Protein AF-A0A6L3ELK2-F1 (afdb_monomer_lite)

Structure (mmCIF, N/CA/C/O backbone):
data_AF-A0A6L3ELK2-F1
#
_entry.id   AF-A0A6L3ELK2-F1
#
loop_
_atom_site.group_PDB
_atom_site.id
_atom_site.type_symbol
_atom_site.label_atom_id
_atom_site.label_alt_id
_atom_site.label_comp_id
_atom_site.label_asym_id
_atom_site.label_entity_id
_atom_site.label_seq_id
_atom_site.pdbx_PDB_ins_code
_atom_site.Cartn_x
_atom_site.Cartn_y
_atom_site.Cartn_z
_atom_site.occupancy
_atom_site.B_iso_or_equiv
_atom_site.auth_seq_id
_atom_site.auth_comp_id
_atom_site.auth_asym_id
_atom_site.auth_atom_id
_atom_site.pdbx_PDB_model_num
ATOM 1 N N . MET A 1 1 ? -8.962 -11.484 -2.255 1.00 78.44 1 MET A N 1
ATOM 2 C CA . MET A 1 1 ? -8.020 -12.518 -1.766 1.00 78.44 1 MET A CA 1
ATOM 3 C C . MET A 1 1 ? -7.570 -12.169 -0.348 1.00 78.44 1 MET A C 1
ATOM 5 O O . MET A 1 1 ? -7.523 -10.986 -0.025 1.00 78.44 1 MET A O 1
ATOM 9 N N . SER A 1 2 ? -7.254 -13.150 0.508 1.00 81.38 2 SER A N 1
ATOM 10 C CA . SER A 1 2 ? -6.711 -12.890 1.852 1.00 81.38 2 SER A CA 1
ATOM 11 C C . SER A 1 2 ? -5.488 -13.758 2.143 1.00 81.38 2 SER A C 1
ATOM 13 O O . SER A 1 2 ? -5.511 -14.962 1.907 1.00 81.38 2 SER A O 1
ATOM 15 N N . TRP A 1 3 ? -4.439 -13.130 2.669 1.00 80.56 3 TRP A N 1
ATOM 16 C CA . TRP A 1 3 ? -3.160 -13.739 3.021 1.00 80.56 3 TRP A CA 1
ATOM 17 C C . TRP A 1 3 ? -3.008 -13.707 4.535 1.00 80.56 3 TRP A C 1
ATOM 19 O O . TRP A 1 3 ? -3.120 -12.644 5.143 1.00 80.56 3 TRP A O 1
ATOM 29 N N . ARG A 1 4 ? -2.741 -14.847 5.171 1.00 83.19 4 ARG A N 1
ATOM 30 C CA . ARG A 1 4 ? -2.566 -14.909 6.628 1.00 83.19 4 ARG A CA 1
ATOM 31 C C . ARG A 1 4 ? -1.132 -14.552 7.020 1.00 83.19 4 ARG A C 1
ATOM 33 O O . ARG A 1 4 ? -0.190 -15.154 6.514 1.00 83.19 4 ARG A O 1
ATOM 40 N N . ILE A 1 5 ? -0.968 -13.646 7.982 1.00 80.12 5 ILE A N 1
ATOM 41 C CA . ILE A 1 5 ? 0.338 -13.300 8.550 1.00 80.12 5 ILE A CA 1
ATOM 42 C C . ILE A 1 5 ? 0.643 -14.266 9.699 1.00 80.12 5 ILE A C 1
ATOM 44 O O . ILE A 1 5 ? -0.101 -14.363 10.677 1.00 80.12 5 ILE A O 1
ATOM 48 N N . VAL A 1 6 ? 1.755 -14.997 9.587 1.00 75.75 6 VAL A N 1
ATOM 49 C CA . VAL A 1 6 ? 2.225 -15.939 10.613 1.00 75.75 6 VAL A CA 1
ATOM 50 C C . VAL A 1 6 ? 3.604 -15.504 11.100 1.00 75.75 6 VAL A C 1
ATOM 52 O O . VAL A 1 6 ? 4.570 -15.474 10.341 1.00 75.75 6 VAL A O 1
ATOM 55 N N . THR A 1 7 ? 3.718 -15.170 12.385 1.00 68.00 7 THR A N 1
ATOM 56 C CA . THR A 1 7 ? 4.993 -14.769 12.992 1.00 68.00 7 THR A CA 1
ATOM 57 C C . THR A 1 7 ? 5.862 -15.997 13.270 1.00 68.00 7 THR A C 1
ATOM 59 O O . THR A 1 7 ? 5.419 -16.912 13.965 1.00 68.00 7 THR A O 1
ATOM 62 N N . ARG A 1 8 ? 7.117 -16.008 12.800 1.00 66.38 8 ARG A N 1
ATOM 63 C CA . ARG A 1 8 ? 8.057 -17.126 13.038 1.00 66.38 8 ARG A CA 1
ATOM 64 C C . ARG A 1 8 ? 8.525 -17.259 14.495 1.00 66.38 8 ARG A C 1
ATOM 66 O O . ARG A 1 8 ? 8.984 -18.329 14.875 1.00 66.38 8 ARG A O 1
ATOM 73 N N . SER A 1 9 ? 8.399 -16.220 15.325 1.00 61.03 9 SER A N 1
ATOM 74 C CA . SER A 1 9 ? 8.768 -16.274 16.746 1.00 61.03 9 SER A CA 1
ATOM 75 C C . SER A 1 9 ? 7.622 -15.805 17.650 1.00 61.03 9 SER A C 1
ATOM 77 O O . SER A 1 9 ? 6.957 -14.806 17.377 1.00 61.03 9 SER A O 1
ATOM 79 N N . ARG A 1 10 ? 7.415 -16.505 18.779 1.00 52.94 10 ARG A N 1
ATOM 80 C CA . ARG A 1 10 ? 6.491 -16.089 19.860 1.00 52.94 10 ARG A CA 1
ATOM 81 C C . ARG A 1 10 ? 6.848 -14.714 20.455 1.00 52.94 10 ARG A C 1
ATOM 83 O O . ARG A 1 10 ? 5.988 -14.082 21.058 1.00 52.94 10 ARG A O 1
ATOM 90 N N . LEU A 1 11 ? 8.090 -14.258 20.269 1.00 49.41 11 LEU A N 1
ATOM 91 C CA . LEU A 1 11 ? 8.622 -12.986 20.771 1.00 49.41 11 LEU A CA 1
ATOM 92 C C . LEU A 1 11 ? 8.063 -11.748 20.041 1.00 49.41 11 LEU A C 1
ATOM 94 O O . LEU A 1 11 ? 8.062 -10.662 20.608 1.00 49.41 11 LEU A O 1
ATOM 98 N N . ALA A 1 12 ? 7.521 -11.892 18.827 1.00 51.19 12 ALA A N 1
ATOM 99 C CA . ALA A 1 12 ? 7.109 -10.752 17.997 1.00 51.19 12 ALA A CA 1
ATOM 100 C C . ALA A 1 12 ? 5.797 -10.059 18.427 1.00 51.19 12 ALA A C 1
ATOM 102 O O . ALA A 1 12 ? 5.446 -9.022 17.874 1.00 51.19 12 ALA A O 1
ATOM 103 N N . ARG A 1 13 ? 5.061 -10.593 19.415 1.00 51.12 13 ARG A N 1
ATOM 104 C CA . ARG A 1 13 ? 3.835 -9.953 19.938 1.00 51.12 13 ARG A CA 1
ATOM 105 C C . ARG A 1 13 ? 4.086 -8.898 21.019 1.00 51.12 13 ARG A C 1
ATOM 107 O O . ARG A 1 13 ? 3.133 -8.276 21.483 1.00 51.12 13 ARG A O 1
ATOM 114 N N . GLN A 1 14 ? 5.334 -8.684 21.433 1.00 47.84 14 GLN A N 1
ATOM 115 C CA . GLN A 1 14 ? 5.661 -7.688 22.452 1.00 47.84 14 GLN A CA 1
ATOM 116 C C . GLN A 1 14 ? 5.633 -6.269 21.855 1.00 47.84 14 GLN A C 1
ATOM 118 O O . GLN A 1 14 ? 6.641 -5.732 21.414 1.00 47.84 14 GLN A O 1
ATOM 123 N N . GLY A 1 15 ? 4.444 -5.660 21.836 1.00 54.28 15 GLY A N 1
ATOM 124 C CA . GLY A 1 15 ? 4.270 -4.201 21.812 1.00 54.28 15 GLY A CA 1
ATOM 125 C C . GLY A 1 15 ? 3.802 -3.560 20.501 1.00 54.28 15 GLY A C 1
ATOM 126 O O . GLY A 1 15 ? 3.213 -2.483 20.553 1.00 54.28 15 GLY A O 1
ATOM 127 N N . ARG A 1 16 ? 3.976 -4.197 19.334 1.00 58.28 16 ARG A N 1
ATOM 128 C CA . ARG A 1 16 ? 3.439 -3.689 18.054 1.00 58.28 16 ARG A CA 1
ATOM 129 C C . ARG A 1 16 ? 2.341 -4.610 17.523 1.00 58.28 16 ARG A C 1
ATOM 131 O O . ARG A 1 16 ? 2.600 -5.739 17.123 1.00 58.28 16 ARG A O 1
ATOM 138 N N . LEU A 1 17 ? 1.103 -4.112 17.541 1.00 72.31 17 LEU A N 1
ATOM 139 C CA . LEU A 1 17 ? -0.066 -4.776 16.958 1.00 72.31 17 LEU A CA 1
ATOM 140 C C . LEU A 1 17 ? 0.051 -4.753 15.427 1.00 72.31 17 LEU A C 1
ATOM 142 O O . LEU A 1 17 ? -0.424 -3.819 14.779 1.00 72.31 17 LEU A O 1
ATOM 146 N N . LEU A 1 18 ? 0.728 -5.756 14.867 1.00 80.06 18 LEU A N 1
ATOM 147 C CA . LEU A 1 18 ? 0.602 -6.083 13.452 1.00 80.06 18 LEU A CA 1
ATOM 148 C C . LEU A 1 18 ? -0.768 -6.740 13.219 1.00 80.06 18 LEU A C 1
ATOM 150 O O . LEU A 1 18 ? -1.169 -7.586 14.027 1.00 80.06 18 LEU A O 1
ATOM 154 N N . PRO A 1 19 ? -1.474 -6.376 12.138 1.00 87.94 19 PRO A N 1
ATOM 155 C CA . PRO A 1 19 ? -2.634 -7.120 11.654 1.00 87.94 19 PRO A CA 1
ATOM 156 C C . PRO A 1 19 ? -2.328 -8.611 11.448 1.00 87.94 19 PRO A C 1
ATOM 158 O O . PRO A 1 19 ? -1.178 -8.999 11.236 1.00 87.94 19 PRO A O 1
ATOM 161 N N . ASP A 1 20 ? -3.356 -9.458 11.486 1.00 87.75 20 ASP A N 1
ATOM 162 C CA . ASP A 1 20 ? -3.205 -10.915 11.341 1.00 87.75 20 ASP A CA 1
ATOM 163 C C . ASP A 1 20 ? -3.316 -11.407 9.889 1.00 87.75 20 ASP A C 1
ATOM 165 O O . ASP A 1 20 ? -3.055 -12.581 9.600 1.00 87.75 20 ASP A O 1
ATOM 169 N N . ARG A 1 21 ? -3.675 -10.513 8.964 1.00 90.25 21 ARG A N 1
ATOM 170 C CA . ARG A 1 21 ? -3.861 -10.814 7.544 1.00 90.25 21 ARG A CA 1
ATOM 171 C C . ARG A 1 21 ? -3.682 -9.592 6.648 1.00 90.25 21 ARG A C 1
ATOM 173 O O . ARG A 1 21 ? -3.828 -8.453 7.091 1.00 90.25 21 ARG A O 1
ATOM 180 N N . ILE A 1 22 ? -3.435 -9.857 5.370 1.00 90.75 22 ILE A N 1
ATOM 181 C CA . ILE A 1 22 ? -3.517 -8.893 4.270 1.00 90.75 22 ILE A CA 1
ATOM 182 C C . ILE A 1 22 ? -4.758 -9.233 3.442 1.00 90.75 22 ILE A C 1
ATOM 184 O O . ILE A 1 22 ? -5.004 -10.404 3.143 1.00 90.75 22 ILE A O 1
ATOM 188 N N . VAL A 1 23 ? -5.552 -8.232 3.077 1.00 90.12 23 VAL A N 1
ATOM 189 C CA . VAL A 1 23 ? -6.666 -8.356 2.128 1.00 90.12 23 VAL A CA 1
ATOM 190 C C . VAL A 1 23 ? -6.317 -7.541 0.896 1.00 90.12 23 VAL A C 1
ATOM 192 O O . VAL A 1 23 ? -6.027 -6.357 1.007 1.00 90.12 23 VAL A O 1
ATOM 195 N N . THR A 1 24 ? -6.332 -8.175 -0.269 1.00 88.56 24 THR A N 1
ATOM 196 C CA . THR A 1 24 ? -6.027 -7.530 -1.551 1.00 88.56 24 THR A CA 1
ATOM 197 C C . THR A 1 24 ? -6.969 -8.045 -2.638 1.00 88.56 24 THR A C 1
ATOM 199 O O . THR A 1 24 ? -7.720 -9.010 -2.430 1.00 88.56 24 THR A O 1
ATOM 202 N N . VAL A 1 25 ? -6.956 -7.388 -3.792 1.00 80.12 25 VAL A N 1
ATOM 203 C CA . VAL A 1 25 ? -7.652 -7.823 -5.007 1.00 80.12 25 VAL A CA 1
ATOM 204 C C . VAL A 1 25 ? -7.274 -9.270 -5.354 1.00 80.12 25 VAL A C 1
ATOM 206 O O . VAL A 1 25 ? -6.148 -9.707 -5.137 1.00 80.12 25 VAL A O 1
ATOM 209 N N . ALA A 1 26 ? -8.248 -10.050 -5.824 1.00 68.44 26 ALA A N 1
ATOM 210 C CA . ALA A 1 26 ? -7.978 -11.366 -6.402 1.00 68.44 26 ALA A CA 1
ATOM 211 C C . ALA A 1 26 ? -7.654 -11.205 -7.899 1.00 68.44 26 ALA A C 1
ATOM 213 O O . ALA A 1 26 ? -8.207 -10.292 -8.520 1.00 68.44 26 ALA A O 1
ATOM 214 N N . PRO A 1 27 ? -6.801 -12.062 -8.483 1.00 63.06 27 PRO A N 1
ATOM 215 C CA . PRO A 1 27 ? -6.591 -12.071 -9.928 1.00 63.06 27 PRO A CA 1
ATOM 216 C C . PRO A 1 27 ? -7.917 -12.334 -10.657 1.00 63.06 27 PRO A C 1
ATOM 218 O O . PRO A 1 27 ? -8.714 -13.173 -10.237 1.00 63.06 27 PRO A O 1
ATOM 221 N N . GLY A 1 28 ? -8.164 -11.602 -11.748 1.00 54.16 28 GLY A N 1
ATOM 222 C CA . GLY A 1 28 ? -9.392 -11.739 -12.545 1.00 54.16 28 GLY A CA 1
ATOM 223 C C . GLY A 1 28 ? -9.440 -13.025 -13.378 1.00 54.16 28 GLY A C 1
ATOM 224 O O . GLY A 1 28 ? -10.520 -13.504 -13.721 1.00 54.16 28 GLY A O 1
ATOM 225 N N . PHE A 1 29 ? -8.275 -13.617 -13.663 1.00 54.78 29 PHE A N 1
ATOM 226 C CA . PHE A 1 29 ? -8.139 -14.865 -14.407 1.00 54.78 29 PHE A CA 1
ATOM 227 C C . PHE A 1 29 ? -7.492 -15.953 -13.550 1.00 54.78 29 PHE A C 1
ATOM 229 O O . PHE A 1 29 ? -6.306 -15.887 -13.248 1.00 54.78 29 PHE A O 1
ATOM 236 N N . GLY A 1 30 ? -8.253 -16.999 -13.227 1.00 50.72 30 GLY A N 1
ATOM 237 C CA . GLY A 1 30 ? -7.711 -18.257 -12.713 1.00 50.72 30 GLY A CA 1
ATOM 238 C C . GLY A 1 30 ? -7.275 -19.160 -13.867 1.00 50.72 30 GLY A C 1
ATOM 239 O O . GLY A 1 30 ? -7.939 -20.155 -14.146 1.00 50.72 30 GLY A O 1
ATOM 240 N N . GLN A 1 31 ? -6.218 -18.799 -14.599 1.00 51.28 31 GLN A N 1
ATOM 241 C CA . GLN A 1 31 ? -5.578 -19.745 -15.519 1.00 51.28 31 GLN A CA 1
ATOM 242 C C . GLN A 1 31 ? -4.487 -20.500 -14.766 1.00 51.28 31 GLN A C 1
ATOM 244 O O . GLN A 1 31 ? -3.612 -19.889 -14.164 1.00 51.28 31 GLN A O 1
ATOM 249 N N . SER A 1 32 ? -4.509 -21.833 -14.833 1.00 55.81 32 SER A N 1
ATOM 250 C CA . SER A 1 32 ? -3.603 -22.715 -14.081 1.00 55.81 32 SER A CA 1
ATOM 251 C C . SER A 1 32 ? -2.108 -22.504 -14.361 1.00 55.81 32 SER A C 1
ATOM 253 O O . SER A 1 32 ? -1.279 -23.071 -13.659 1.00 55.81 32 SER A O 1
ATOM 255 N N . SER A 1 33 ? -1.755 -21.746 -15.403 1.00 62.16 33 SER A N 1
ATOM 256 C CA . SER A 1 33 ? -0.378 -21.450 -15.804 1.00 62.16 33 SER A CA 1
ATOM 257 C C . SER A 1 33 ? 0.144 -20.092 -15.325 1.00 62.16 33 SER A C 1
ATOM 259 O O . SER A 1 33 ? 1.318 -19.810 -15.546 1.00 62.16 33 SER A O 1
ATOM 261 N N . MET A 1 34 ? -0.691 -19.243 -14.717 1.00 63.59 34 MET A N 1
ATOM 262 C CA . MET A 1 34 ? -0.295 -17.904 -14.273 1.00 63.59 34 MET A CA 1
ATOM 263 C C . MET A 1 34 ? -0.345 -17.817 -12.742 1.00 63.59 34 MET A C 1
ATOM 265 O O . MET A 1 34 ? -1.414 -18.044 -12.179 1.00 63.59 34 MET A O 1
ATOM 269 N N . PRO A 1 35 ? 0.772 -17.489 -12.063 1.00 66.19 35 PRO A N 1
ATOM 270 C CA . PRO A 1 35 ? 0.751 -17.233 -10.626 1.00 66.19 35 PRO A CA 1
ATOM 271 C C . PRO A 1 35 ? -0.206 -16.084 -10.287 1.00 66.19 35 PRO A C 1
ATOM 273 O O . PRO A 1 35 ? -0.272 -15.088 -11.019 1.00 66.19 35 PRO A O 1
ATOM 276 N N . ASP A 1 36 ? -0.936 -16.212 -9.178 1.00 66.88 36 ASP A N 1
ATOM 277 C CA . ASP A 1 36 ? -1.958 -15.247 -8.761 1.00 66.88 36 ASP A CA 1
ATOM 278 C C . ASP A 1 36 ? -1.377 -13.832 -8.632 1.00 66.88 36 ASP A C 1
ATOM 280 O O . ASP A 1 36 ? -2.033 -12.856 -8.991 1.00 66.88 36 ASP A O 1
ATOM 284 N N . GLU A 1 37 ? -0.120 -13.719 -8.197 1.00 64.31 37 GLU A N 1
ATOM 285 C CA . GLU A 1 37 ? 0.612 -12.462 -8.041 1.00 64.31 37 GLU A CA 1
ATOM 286 C C . GLU A 1 37 ? 0.781 -11.713 -9.371 1.00 64.31 37 GLU A C 1
ATOM 288 O O . GLU A 1 37 ? 0.700 -10.487 -9.394 1.00 64.31 37 GLU A O 1
ATOM 293 N N . ILE A 1 38 ? 0.952 -12.439 -10.484 1.00 65.56 38 ILE A N 1
ATOM 294 C CA . ILE A 1 38 ? 1.003 -11.861 -11.836 1.00 65.56 38 ILE A CA 1
ATOM 295 C C . ILE A 1 38 ? -0.396 -11.418 -12.273 1.00 65.56 38 ILE A C 1
ATOM 297 O O . ILE A 1 38 ? -0.579 -10.317 -12.794 1.00 65.56 38 ILE A O 1
ATOM 301 N N . GLY A 1 39 ? -1.402 -12.267 -12.041 1.00 65.19 39 GLY A N 1
ATOM 302 C CA . GLY A 1 39 ? -2.775 -12.018 -12.479 1.00 65.19 39 GLY A CA 1
ATOM 303 C C . GLY A 1 39 ? -3.403 -10.770 -11.852 1.00 65.19 39 GLY A C 1
ATOM 304 O O . GLY A 1 39 ? -4.292 -10.166 -12.451 1.00 65.19 39 GLY A O 1
ATOM 305 N N . VAL A 1 40 ? -2.927 -10.351 -10.674 1.00 65.94 40 VAL A N 1
ATOM 306 C CA . VAL A 1 40 ? -3.424 -9.153 -9.982 1.00 65.94 40 VAL A CA 1
ATOM 307 C C . VAL A 1 40 ? -2.948 -7.850 -10.648 1.00 65.94 40 VAL A C 1
ATOM 309 O O . VAL A 1 40 ? -3.627 -6.829 -10.538 1.00 65.94 40 VAL A O 1
ATOM 312 N N . LEU A 1 41 ? -1.822 -7.867 -11.371 1.00 64.06 41 LEU A N 1
ATOM 313 C CA . LEU A 1 41 ? -1.330 -6.695 -12.109 1.00 64.06 41 LEU A CA 1
ATOM 314 C C . LEU A 1 41 ? -1.925 -6.550 -13.508 1.00 64.06 41 LEU A C 1
ATOM 316 O O . LEU A 1 41 ? -1.830 -5.482 -14.115 1.00 64.06 41 LEU A O 1
ATOM 320 N N . LEU A 1 42 ? -2.545 -7.604 -14.037 1.00 62.84 42 LEU A N 1
ATOM 321 C CA . LEU A 1 42 ? -3.212 -7.514 -15.325 1.00 62.84 42 LEU A CA 1
ATOM 322 C C . LEU A 1 42 ? -4.445 -6.599 -15.215 1.00 62.84 42 LEU A C 1
ATOM 324 O O . LEU A 1 42 ? -5.155 -6.661 -14.206 1.00 62.84 42 LEU A O 1
ATOM 328 N N . PRO A 1 43 ? -4.771 -5.810 -16.259 1.00 56.16 43 PRO A N 1
ATOM 329 C CA . PRO A 1 43 ? -5.948 -4.931 -16.310 1.00 56.16 43 PRO A CA 1
ATOM 330 C C . PRO A 1 43 ? -7.250 -5.738 -16.485 1.00 56.16 43 PRO A C 1
ATOM 332 O O . PRO A 1 43 ? -8.023 -5.540 -17.416 1.00 56.16 43 PRO A O 1
ATOM 335 N N . THR A 1 44 ? -7.443 -6.731 -15.626 1.00 56.22 44 THR A N 1
ATOM 336 C CA . THR A 1 44 ? -8.429 -7.810 -15.751 1.00 56.22 44 THR A CA 1
ATOM 337 C C . THR A 1 44 ? -9.322 -7.883 -14.521 1.00 56.22 44 THR A C 1
ATOM 339 O O . THR A 1 44 ? -10.442 -8.376 -14.598 1.00 56.22 44 THR A O 1
ATOM 342 N N . GLY A 1 45 ? -8.855 -7.330 -13.398 1.00 59.50 45 GLY A N 1
ATOM 343 C CA . GLY A 1 45 ? -9.689 -6.979 -12.258 1.00 59.50 45 GLY A CA 1
ATOM 344 C C . GLY A 1 45 ? -10.185 -5.536 -12.350 1.00 59.50 45 GLY A C 1
ATOM 345 O O . GLY A 1 45 ? -9.616 -4.703 -13.052 1.00 59.50 45 GLY A O 1
ATOM 346 N N . ALA A 1 46 ? -11.207 -5.207 -11.564 1.00 65.88 46 ALA A N 1
ATOM 347 C CA . ALA A 1 46 ? -11.776 -3.859 -11.479 1.00 65.88 46 ALA A CA 1
ATOM 348 C C . ALA A 1 46 ? -10.879 -2.834 -10.724 1.00 65.88 46 ALA A C 1
ATOM 350 O O . ALA A 1 46 ? -11.320 -1.745 -10.357 1.00 65.88 46 ALA A O 1
ATOM 351 N N . GLY A 1 47 ? -9.596 -3.162 -10.521 1.00 73.56 47 GLY A N 1
ATOM 352 C CA . GLY A 1 47 ? -8.575 -2.281 -9.950 1.00 73.56 47 GLY A CA 1
ATOM 353 C C . GLY A 1 47 ? -8.702 -2.024 -8.439 1.00 73.56 47 GLY A C 1
ATOM 354 O O . GLY A 1 47 ? -9.569 -2.591 -7.768 1.00 73.56 47 GLY A O 1
ATOM 355 N N . PRO A 1 48 ? -7.836 -1.157 -7.876 1.00 78.75 48 PRO A N 1
ATOM 356 C CA . PRO A 1 48 ? -7.866 -0.814 -6.452 1.00 78.75 48 PRO A CA 1
ATOM 357 C C . PRO A 1 48 ? -9.186 -0.149 -6.034 1.00 78.75 48 PRO A C 1
ATOM 359 O O . PRO A 1 48 ? -9.658 -0.392 -4.928 1.00 78.75 48 PRO A O 1
ATOM 362 N N . ALA A 1 49 ? -9.818 0.626 -6.922 1.00 82.62 49 ALA A N 1
ATOM 363 C CA . ALA A 1 49 ? -11.083 1.305 -6.642 1.00 82.62 49 ALA A CA 1
ATOM 364 C C . ALA A 1 49 ? -12.228 0.329 -6.328 1.00 82.62 49 ALA A C 1
ATOM 366 O O . ALA A 1 49 ? -13.012 0.597 -5.420 1.00 82.62 49 ALA A O 1
ATOM 367 N N . ALA A 1 50 ? -12.295 -0.813 -7.020 1.00 83.31 50 ALA A N 1
ATOM 368 C CA . ALA A 1 50 ? -13.314 -1.828 -6.769 1.00 83.31 50 ALA A CA 1
ATOM 369 C C . ALA A 1 50 ? -13.092 -2.588 -5.457 1.00 83.31 50 ALA A C 1
ATOM 371 O O . ALA A 1 50 ? -14.053 -2.947 -4.782 1.00 83.31 50 ALA A O 1
ATOM 372 N N . LEU A 1 51 ? -11.833 -2.801 -5.051 1.00 85.81 51 LEU A N 1
ATOM 373 C CA . LEU A 1 51 ? -11.557 -3.323 -3.711 1.00 85.81 51 LEU A CA 1
ATOM 374 C C . LEU A 1 51 ? -12.020 -2.333 -2.644 1.00 85.81 51 LEU A C 1
ATOM 376 O O . LEU A 1 51 ? -12.665 -2.734 -1.681 1.00 85.81 51 LEU A O 1
ATOM 380 N N . VAL A 1 52 ? -11.703 -1.048 -2.813 1.00 88.38 52 VAL A N 1
ATOM 381 C CA . VAL A 1 52 ? -12.131 -0.010 -1.869 1.00 88.38 52 VAL A CA 1
ATOM 382 C C . VAL A 1 52 ? -13.655 0.076 -1.817 1.00 88.38 52 VAL A C 1
ATOM 384 O O . VAL A 1 52 ? -14.212 0.158 -0.730 1.00 88.38 52 VAL A O 1
ATOM 387 N N . GLU A 1 53 ? -14.333 0.009 -2.962 1.00 89.06 53 GLU A N 1
ATOM 388 C CA . GLU A 1 53 ? -15.794 -0.029 -3.044 1.00 89.06 53 GLU A CA 1
ATOM 389 C C . GLU A 1 53 ? -16.381 -1.210 -2.273 1.00 89.06 53 GLU A C 1
ATOM 391 O O . GLU A 1 53 ? -17.177 -0.993 -1.362 1.00 89.06 53 GLU A O 1
ATOM 396 N N . GLY A 1 54 ? -15.899 -2.428 -2.531 1.00 87.06 54 GLY A N 1
ATOM 397 C CA . GLY A 1 54 ? -16.350 -3.615 -1.806 1.00 87.06 54 GLY A CA 1
ATOM 398 C C . GLY A 1 54 ? -16.103 -3.533 -0.296 1.00 87.06 54 GLY A C 1
ATOM 399 O O . GLY A 1 54 ? -16.925 -4.002 0.481 1.00 87.06 54 GLY A O 1
ATOM 400 N N . LEU A 1 55 ? -15.010 -2.896 0.142 1.00 89.94 55 LEU A N 1
ATOM 401 C CA . LEU A 1 55 ? -14.733 -2.674 1.568 1.00 89.94 55 LEU A CA 1
ATOM 402 C C . LEU A 1 55 ? -15.609 -1.585 2.200 1.00 89.94 55 LEU A C 1
ATOM 404 O O . LEU A 1 55 ? -15.835 -1.612 3.407 1.00 89.94 55 LEU A O 1
ATOM 408 N N . VAL A 1 56 ? -16.064 -0.603 1.421 1.00 90.75 56 VAL A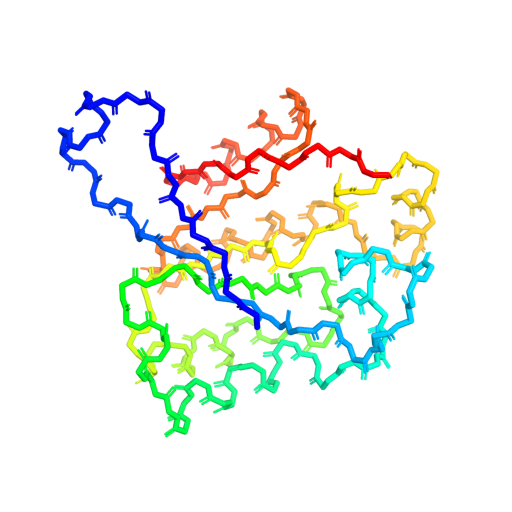 N 1
ATOM 409 C CA . VAL A 1 56 ? -17.028 0.403 1.887 1.00 90.75 56 VAL A CA 1
ATOM 410 C C . VAL A 1 56 ? -18.413 -0.226 2.039 1.00 90.75 56 VAL A C 1
ATOM 412 O O . VAL A 1 56 ? -19.095 0.057 3.022 1.00 90.75 56 VAL A O 1
ATOM 415 N N . GLU A 1 57 ? -18.810 -1.087 1.100 1.00 92.00 57 GLU A N 1
ATOM 416 C CA . GLU A 1 57 ? -20.080 -1.819 1.146 1.00 92.00 57 GLU A CA 1
ATOM 417 C C . GLU A 1 57 ? -20.106 -2.871 2.263 1.00 92.00 57 GLU A C 1
ATOM 419 O O . GLU A 1 57 ? -21.067 -2.935 3.031 1.00 92.00 57 GLU A O 1
ATOM 424 N N . ASP A 1 58 ? -19.033 -3.654 2.398 1.00 92.00 58 ASP A N 1
ATOM 425 C CA . ASP A 1 58 ? -18.824 -4.609 3.485 1.00 92.00 58 ASP A CA 1
ATOM 426 C C . ASP A 1 58 ? -17.447 -4.401 4.142 1.00 92.00 58 ASP A C 1
ATOM 428 O O . ASP A 1 58 ? -16.435 -4.930 3.678 1.00 92.00 58 ASP A O 1
ATOM 432 N N . PRO A 1 59 ? 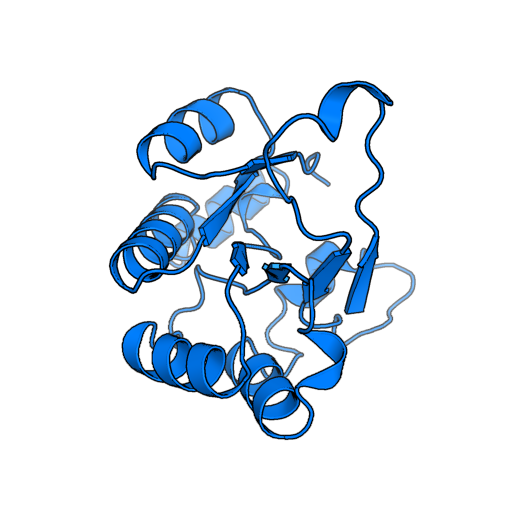-17.385 -3.677 5.275 1.00 91.50 59 PRO A N 1
ATOM 433 C CA . PRO A 1 59 ? -16.140 -3.476 6.015 1.00 91.50 59 PRO A CA 1
ATOM 434 C C . PRO A 1 59 ? -15.660 -4.705 6.799 1.00 91.50 59 PRO A C 1
ATOM 436 O O . PRO A 1 59 ? -14.586 -4.669 7.403 1.00 91.50 59 PRO A O 1
ATOM 439 N N . ALA A 1 60 ? -16.433 -5.794 6.891 1.00 89.19 60 ALA A N 1
ATOM 440 C CA . ALA A 1 60 ? -16.046 -6.950 7.703 1.00 89.19 60 ALA A CA 1
ATOM 441 C C . ALA A 1 60 ? -14.670 -7.553 7.330 1.00 89.19 60 ALA A C 1
ATOM 443 O O . ALA A 1 60 ? -13.917 -7.897 8.253 1.00 89.19 60 ALA A O 1
ATOM 444 N N . PRO A 1 61 ? -14.275 -7.646 6.042 1.00 87.19 61 PRO A N 1
ATOM 445 C CA . PRO A 1 61 ? -12.976 -8.180 5.641 1.00 87.19 61 PRO A CA 1
ATOM 446 C C . PRO A 1 61 ? -11.784 -7.309 6.060 1.00 87.19 61 PRO A C 1
ATOM 448 O O . PRO A 1 61 ? -10.713 -7.853 6.327 1.00 87.19 61 PRO A O 1
ATOM 451 N N . SER A 1 62 ? -11.942 -5.982 6.158 1.00 87.50 62 SER A N 1
ATOM 452 C CA . SER A 1 62 ? -10.843 -5.068 6.516 1.00 87.50 62 SER A CA 1
ATOM 453 C C . SER A 1 62 ? -10.558 -5.006 8.018 1.00 87.50 62 SER A C 1
ATOM 455 O O . SER A 1 62 ? -9.490 -4.543 8.431 1.00 87.50 62 SER A O 1
ATOM 457 N N . ARG A 1 63 ? -11.476 -5.493 8.864 1.00 87.69 63 ARG A N 1
ATOM 458 C CA . ARG A 1 63 ? -11.306 -5.475 10.323 1.00 87.69 63 ARG A CA 1
ATOM 459 C C . ARG A 1 63 ? -10.063 -6.262 10.731 1.00 87.69 63 ARG A C 1
ATOM 461 O O . ARG A 1 63 ? -9.987 -7.476 10.522 1.00 87.69 63 ARG A O 1
ATOM 468 N N . GLY A 1 64 ? -9.108 -5.554 11.333 1.00 85.88 64 GLY A N 1
ATOM 469 C CA . GLY A 1 64 ? -7.849 -6.127 11.809 1.00 85.88 64 GLY A CA 1
ATOM 470 C C . GLY A 1 64 ? -6.897 -6.587 10.701 1.00 85.88 64 GLY A C 1
ATOM 471 O O . GLY A 1 64 ? -5.991 -7.355 11.005 1.00 85.88 64 GLY A O 1
ATOM 472 N N . ALA A 1 65 ? -7.095 -6.141 9.454 1.00 91.44 65 ALA A N 1
ATOM 473 C CA . ALA A 1 65 ? -6.278 -6.495 8.292 1.00 91.44 65 ALA A CA 1
ATOM 474 C C . ALA A 1 65 ? -5.425 -5.313 7.787 1.00 91.44 65 ALA A C 1
ATOM 476 O O . ALA A 1 65 ? -5.740 -4.150 8.039 1.00 91.44 65 ALA A O 1
ATOM 477 N N . ILE A 1 66 ? -4.367 -5.618 7.030 1.00 94.75 66 ILE A N 1
ATOM 478 C CA . ILE A 1 66 ? -3.712 -4.665 6.119 1.00 94.75 66 ILE A CA 1
ATOM 479 C C . ILE A 1 66 ? -4.455 -4.713 4.784 1.00 94.75 66 ILE A C 1
ATOM 481 O O . ILE A 1 66 ? -4.665 -5.801 4.246 1.00 94.75 66 ILE A O 1
ATOM 485 N N . VAL A 1 67 ? -4.828 -3.562 4.226 1.00 95.31 67 VAL A N 1
ATOM 486 C CA . VAL A 1 67 ? -5.384 -3.502 2.868 1.00 95.31 67 VAL A CA 1
ATOM 487 C C . VAL A 1 67 ? -4.246 -3.348 1.863 1.00 95.31 67 VAL A C 1
ATOM 489 O O . VAL A 1 67 ? -3.493 -2.378 1.905 1.00 95.31 67 VAL A O 1
ATOM 492 N N . GLY A 1 68 ? -4.109 -4.327 0.976 1.00 93.94 68 GLY A N 1
ATOM 493 C CA . GLY A 1 68 ? -3.162 -4.314 -0.128 1.00 93.94 68 GLY A CA 1
ATOM 494 C C . GLY A 1 68 ? -3.770 -3.681 -1.372 1.00 93.94 68 GLY A C 1
ATOM 495 O O . GLY A 1 68 ? -4.861 -4.063 -1.796 1.00 93.94 68 GLY A O 1
ATOM 496 N N . LEU A 1 69 ? -3.056 -2.719 -1.954 1.00 92.31 69 LEU A N 1
ATOM 497 C CA . LEU A 1 69 ? -3.444 -2.025 -3.177 1.00 92.31 69 LEU A CA 1
ATOM 498 C C . LEU A 1 69 ? -2.280 -2.010 -4.166 1.00 92.31 69 LEU A C 1
ATOM 500 O O . LEU A 1 69 ? -1.125 -1.881 -3.763 1.00 92.31 69 LEU A O 1
ATOM 504 N N . PHE A 1 70 ? -2.591 -2.062 -5.461 1.00 90.69 70 PHE A N 1
ATOM 505 C CA . PHE A 1 70 ? -1.604 -1.777 -6.498 1.00 90.69 70 PHE A CA 1
ATOM 506 C C . PHE A 1 70 ? -1.359 -0.266 -6.575 1.00 90.69 70 PHE A C 1
ATOM 508 O O . PHE A 1 70 ? -2.157 0.479 -7.150 1.00 90.69 70 PHE A O 1
ATOM 515 N N . LEU A 1 71 ? -0.278 0.196 -5.946 1.00 92.56 71 LEU A N 1
ATOM 516 C CA . LEU A 1 71 ? -0.047 1.626 -5.725 1.00 92.56 71 LEU A CA 1
ATOM 517 C C . LEU A 1 71 ? 0.631 2.354 -6.888 1.00 92.56 71 LEU A C 1
ATOM 519 O O . LEU A 1 71 ? 0.534 3.576 -6.973 1.00 92.56 71 LEU A O 1
ATOM 523 N N . ALA A 1 72 ? 1.251 1.626 -7.817 1.00 90.12 72 ALA A N 1
ATOM 524 C CA . ALA A 1 72 ? 1.777 2.216 -9.045 1.00 90.12 72 ALA A CA 1
ATOM 525 C C . ALA A 1 72 ? 0.671 2.559 -10.064 1.00 90.12 72 ALA A C 1
ATOM 527 O O . ALA A 1 72 ? 0.948 3.194 -11.079 1.00 90.12 72 ALA A O 1
ATOM 528 N N . GLY A 1 73 ? -0.585 2.172 -9.804 1.00 86.12 73 GLY A N 1
ATOM 529 C CA . GLY A 1 73 ? -1.701 2.365 -10.728 1.00 86.12 73 GLY A CA 1
ATOM 530 C C . GLY A 1 73 ? -1.887 3.832 -11.159 1.00 86.12 73 GLY A C 1
ATOM 531 O O . GLY A 1 73 ? -1.991 4.716 -10.304 1.00 86.12 73 GLY A O 1
ATOM 532 N N . PRO A 1 74 ? -2.001 4.124 -12.470 1.00 81.06 74 PRO A N 1
ATOM 533 C CA . PRO A 1 74 ? -2.059 5.497 -12.974 1.00 81.06 74 PRO A CA 1
ATOM 534 C C . PRO A 1 74 ? -3.344 6.231 -12.582 1.00 81.06 74 PRO A C 1
ATOM 536 O O . PRO A 1 74 ? -3.353 7.455 -12.496 1.00 81.06 74 PRO A O 1
ATOM 539 N N . PHE A 1 75 ? -4.411 5.481 -12.311 1.00 83.31 75 PHE A N 1
ATOM 540 C CA . PHE A 1 75 ? -5.729 6.005 -11.956 1.00 83.31 75 PHE A CA 1
ATOM 541 C C . PHE A 1 75 ? -5.987 6.027 -10.443 1.00 83.31 75 PHE A C 1
ATOM 543 O O . PHE A 1 75 ? -7.109 6.298 -10.017 1.00 83.31 75 PHE A O 1
ATOM 550 N N . LEU A 1 76 ? -4.980 5.725 -9.616 1.00 86.75 76 LEU A N 1
ATOM 551 C CA . LEU A 1 76 ? -5.133 5.760 -8.167 1.00 86.75 76 LEU A CA 1
ATOM 552 C C . LEU A 1 76 ? -5.214 7.210 -7.671 1.00 86.75 76 LEU A C 1
ATOM 554 O O . LEU A 1 76 ? -4.236 7.954 -7.717 1.00 86.75 76 LEU A O 1
ATOM 558 N N . ASN A 1 77 ? -6.368 7.588 -7.125 1.00 91.69 77 ASN A N 1
ATOM 559 C CA . ASN A 1 77 ? -6.543 8.855 -6.424 1.00 91.69 77 ASN A CA 1
ATOM 560 C C . ASN A 1 77 ? -6.392 8.638 -4.910 1.00 91.69 77 ASN A C 1
ATOM 562 O O . ASN A 1 77 ? -7.342 8.264 -4.226 1.00 91.69 77 ASN A O 1
ATOM 566 N N . ILE A 1 78 ? -5.188 8.876 -4.386 1.00 93.38 78 ILE A N 1
ATOM 567 C CA . ILE A 1 78 ? -4.837 8.589 -2.984 1.00 93.38 78 ILE A CA 1
ATOM 568 C C . ILE A 1 78 ? -5.709 9.384 -2.000 1.00 93.38 78 ILE A C 1
ATOM 570 O O . ILE A 1 78 ? -6.074 8.869 -0.946 1.00 93.38 78 ILE A O 1
ATOM 574 N N . GLU A 1 79 ? -6.079 10.626 -2.317 1.00 94.69 79 GLU A N 1
ATOM 575 C CA . GLU A 1 79 ? -6.950 11.423 -1.446 1.00 94.69 79 GLU A CA 1
ATOM 576 C C . GLU A 1 79 ? -8.370 10.860 -1.386 1.00 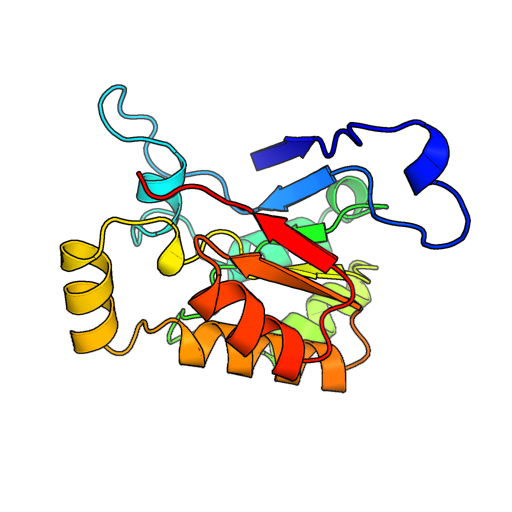94.69 79 GLU A C 1
ATOM 578 O O . GLU A 1 79 ? -8.953 10.731 -0.306 1.00 94.69 79 GLU A O 1
ATOM 583 N N . LEU A 1 80 ? -8.938 10.525 -2.548 1.00 94.06 80 LEU A N 1
ATOM 584 C CA . LEU A 1 80 ? -10.278 9.959 -2.637 1.00 94.06 80 LEU A CA 1
ATOM 585 C C . LEU A 1 80 ? -10.331 8.587 -1.965 1.00 94.06 80 LEU A C 1
ATOM 587 O O . LEU A 1 80 ? -11.140 8.382 -1.057 1.00 94.06 80 LEU A O 1
ATOM 591 N N . GLU A 1 81 ? -9.450 7.673 -2.371 1.00 94.50 81 GLU A N 1
ATOM 592 C CA . GLU A 1 81 ? -9.434 6.312 -1.841 1.00 94.50 81 GLU A CA 1
ATOM 593 C C . GLU A 1 81 ? -9.036 6.298 -0.362 1.00 94.50 81 GLU A C 1
ATOM 595 O O . GLU A 1 81 ? -9.622 5.559 0.423 1.00 94.50 81 GLU A O 1
ATOM 600 N N . GLY A 1 82 ? -8.136 7.183 0.075 1.00 95.44 82 GLY A N 1
ATOM 601 C CA . GLY A 1 82 ? -7.782 7.339 1.485 1.00 95.44 82 GLY A CA 1
ATOM 602 C C . GLY A 1 82 ? -8.952 7.784 2.367 1.00 95.44 82 GLY A C 1
ATOM 603 O O . GLY A 1 82 ? -9.080 7.318 3.501 1.00 95.44 82 GLY A O 1
ATOM 604 N N . ARG A 1 83 ? -9.861 8.634 1.869 1.00 95.50 83 ARG A N 1
ATOM 605 C CA . ARG A 1 83 ? -11.105 8.955 2.594 1.00 95.50 83 ARG A CA 1
ATOM 606 C C . ARG A 1 83 ? -12.041 7.750 2.676 1.00 95.50 83 ARG A C 1
ATOM 608 O O . ARG A 1 83 ? -12.563 7.470 3.754 1.00 95.50 83 ARG A O 1
ATOM 615 N N . ARG A 1 84 ? -12.232 7.032 1.567 1.00 95.19 84 ARG A N 1
ATOM 616 C CA . ARG A 1 84 ? -13.116 5.853 1.495 1.00 95.19 84 ARG A CA 1
ATOM 617 C C . ARG A 1 84 ? -12.624 4.716 2.392 1.00 95.19 84 ARG A C 1
ATOM 619 O O . ARG A 1 84 ? -13.393 4.167 3.173 1.00 95.19 84 ARG A O 1
ATOM 626 N N . LEU A 1 85 ? -11.324 4.433 2.375 1.00 95.00 85 LEU A N 1
ATOM 627 C CA . LEU A 1 85 ? -10.687 3.453 3.258 1.00 95.00 85 LEU A CA 1
ATOM 628 C C . LEU A 1 85 ? -10.887 3.805 4.739 1.00 95.00 85 LEU A C 1
ATOM 630 O O . LEU A 1 85 ? -11.215 2.930 5.539 1.00 95.00 85 LEU A O 1
ATOM 634 N N . ARG A 1 86 ? -10.764 5.086 5.112 1.00 94.25 86 ARG A N 1
ATOM 635 C CA . ARG A 1 86 ? -11.058 5.541 6.482 1.00 94.25 86 ARG A CA 1
ATOM 636 C C . ARG A 1 86 ? -12.523 5.337 6.863 1.00 94.25 86 ARG A C 1
ATOM 638 O O . ARG A 1 86 ? -12.791 4.890 7.975 1.00 94.25 86 ARG A O 1
ATOM 645 N N . GLN A 1 87 ? -13.461 5.616 5.956 1.00 91.50 87 GLN A N 1
ATOM 646 C CA . GLN A 1 87 ? -14.888 5.335 6.175 1.00 91.50 87 GLN A CA 1
ATOM 647 C C . GLN A 1 87 ? -15.149 3.836 6.382 1.00 91.50 87 GLN A C 1
ATOM 649 O O . GLN A 1 87 ? -15.955 3.470 7.233 1.00 91.50 87 GLN A O 1
ATOM 654 N N . ALA A 1 88 ? -14.401 2.977 5.686 1.00 90.94 88 ALA A N 1
ATOM 655 C CA . ALA A 1 88 ? -14.409 1.526 5.868 1.00 90.94 88 ALA A CA 1
ATOM 656 C C . ALA A 1 88 ? -13.634 1.039 7.118 1.00 90.94 88 ALA A C 1
ATOM 658 O O . ALA A 1 88 ? -13.436 -0.163 7.298 1.00 90.94 88 ALA A O 1
ATOM 659 N N . GLY A 1 89 ? -13.158 1.943 7.985 1.00 93.06 89 GLY A N 1
ATOM 660 C CA . GLY A 1 89 ? -12.434 1.599 9.214 1.00 93.06 89 GLY A CA 1
ATOM 661 C C . GLY A 1 89 ? -11.028 1.029 8.993 1.00 93.06 89 GLY A C 1
ATOM 662 O O . GLY A 1 89 ? -10.453 0.429 9.904 1.00 93.06 89 GLY A O 1
ATOM 663 N N . VAL A 1 90 ? -10.460 1.200 7.797 1.00 94.69 90 VAL A N 1
ATOM 664 C CA . VAL A 1 90 ? -9.107 0.743 7.473 1.00 94.69 90 VAL A CA 1
ATOM 665 C C . VAL A 1 90 ? -8.089 1.641 8.166 1.00 94.69 90 VAL A C 1
ATOM 667 O O . VAL A 1 90 ? -8.158 2.864 8.086 1.00 94.69 90 VAL A O 1
ATOM 670 N N . SER A 1 91 ? -7.112 1.019 8.821 1.00 95.06 91 SER A N 1
ATOM 671 C CA . SER A 1 91 ? -6.007 1.713 9.500 1.00 95.06 91 SER A CA 1
ATOM 672 C C . SER A 1 91 ? -4.628 1.358 8.946 1.00 95.06 91 SER A C 1
ATOM 674 O O . SER A 1 91 ? -3.658 2.038 9.275 1.00 95.06 91 SER A O 1
ATOM 676 N N . TRP A 1 92 ? -4.538 0.322 8.106 1.00 96.56 92 TRP A N 1
ATOM 677 C CA . TRP A 1 92 ? -3.295 -0.183 7.531 1.00 96.56 92 TRP A CA 1
ATOM 678 C C . TRP A 1 92 ? -3.391 -0.336 6.015 1.00 96.56 92 TRP A C 1
ATOM 680 O O . TRP A 1 92 ? -4.354 -0.923 5.518 1.00 96.56 92 TRP A O 1
ATOM 690 N N . VAL A 1 93 ? -2.357 0.115 5.305 1.00 96.69 93 VAL A N 1
ATOM 691 C CA . VAL A 1 93 ? -2.221 -0.019 3.845 1.00 96.69 93 VAL A CA 1
ATOM 692 C C . VAL A 1 93 ? -0.866 -0.637 3.482 1.00 96.69 93 VAL A C 1
ATOM 694 O O . VAL A 1 93 ? 0.125 -0.446 4.187 1.00 96.69 93 VAL A O 1
ATOM 697 N N . THR A 1 94 ? -0.814 -1.387 2.383 1.00 96.25 94 THR A N 1
ATOM 698 C CA . THR A 1 94 ? 0.430 -1.887 1.784 1.00 96.25 94 THR A CA 1
ATOM 699 C C . THR A 1 94 ? 0.382 -1.846 0.257 1.00 96.25 94 THR A C 1
ATOM 701 O O . THR A 1 94 ? -0.698 -1.945 -0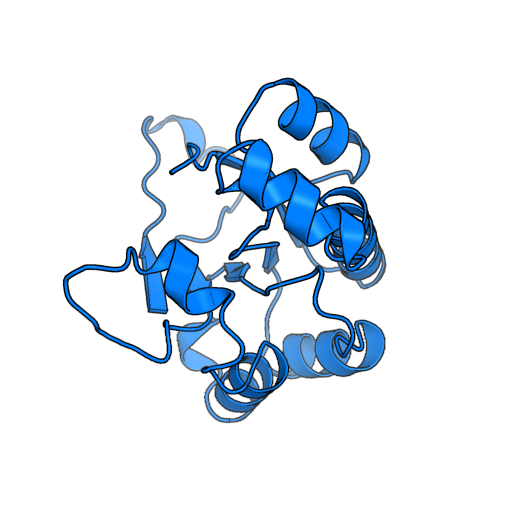.330 1.00 96.25 94 THR A O 1
ATOM 704 N N . ASN A 1 95 ? 1.542 -1.719 -0.394 1.00 94.50 95 ASN A N 1
ATOM 705 C CA . ASN A 1 95 ? 1.696 -1.917 -1.837 1.00 94.50 95 ASN A CA 1
ATOM 706 C C . ASN A 1 95 ? 1.727 -3.420 -2.139 1.00 94.50 95 ASN A C 1
ATOM 708 O O . ASN A 1 95 ? 2.774 -3.991 -2.417 1.00 94.50 95 ASN A O 1
ATOM 712 N N . LEU A 1 96 ? 0.595 -4.103 -1.990 1.00 90.38 96 LEU A N 1
ATOM 713 C CA . LEU A 1 96 ? 0.468 -5.497 -2.413 1.00 90.38 96 LEU A CA 1
ATOM 714 C C . LEU A 1 96 ? -0.822 -5.664 -3.222 1.00 90.38 96 LEU A C 1
ATOM 716 O O . LEU A 1 96 ? -1.905 -5.496 -2.655 1.00 90.38 96 LEU A O 1
ATOM 720 N N . PRO A 1 97 ? -0.753 -6.018 -4.512 1.00 87.81 97 PRO A N 1
ATOM 721 C CA . PRO A 1 97 ? 0.437 -6.438 -5.268 1.00 87.81 97 PRO A CA 1
ATOM 722 C C . PRO A 1 97 ? 1.451 -5.301 -5.494 1.00 87.81 97 PRO A C 1
ATOM 724 O O . PRO A 1 97 ? 1.099 -4.126 -5.378 1.00 87.81 97 PRO A O 1
ATOM 727 N N . SER A 1 98 ? 2.694 -5.665 -5.814 1.00 88.94 98 SER A N 1
ATOM 728 C CA . SER A 1 98 ? 3.792 -4.738 -6.094 1.00 88.94 98 SER A CA 1
ATOM 729 C C . SER A 1 98 ? 4.580 -5.133 -7.336 1.00 88.94 98 SER A C 1
ATOM 731 O O . SER A 1 98 ? 4.843 -6.313 -7.569 1.00 88.94 98 SER A O 1
ATOM 733 N N . VAL A 1 99 ? 5.056 -4.129 -8.073 1.00 87.75 99 VAL A N 1
ATOM 734 C CA . VAL A 1 99 ? 5.954 -4.316 -9.225 1.00 87.75 99 VAL A CA 1
ATOM 735 C C . VAL A 1 99 ? 7.283 -4.989 -8.856 1.00 87.75 99 VAL A C 1
ATOM 737 O O . VAL A 1 99 ? 7.920 -5.603 -9.709 1.00 87.75 99 VAL A O 1
ATOM 740 N N . VAL A 1 100 ? 7.712 -4.916 -7.588 1.00 85.94 100 VAL A N 1
ATOM 741 C CA . VAL A 1 100 ? 8.982 -5.517 -7.138 1.00 85.94 100 VAL A CA 1
ATOM 742 C C . VAL A 1 100 ? 8.922 -7.039 -7.028 1.00 85.94 100 VAL A C 1
ATOM 744 O O . VAL A 1 100 ? 9.971 -7.676 -6.958 1.00 85.94 100 VAL A O 1
ATOM 747 N N . GLN A 1 101 ? 7.716 -7.619 -7.047 1.00 82.94 101 GLN A N 1
ATOM 748 C CA . GLN A 1 101 ? 7.496 -9.063 -6.948 1.00 82.94 101 GLN A CA 1
ATOM 749 C C . GLN A 1 101 ? 7.939 -9.826 -8.197 1.00 82.94 101 GLN A C 1
ATOM 751 O O . GLN A 1 101 ? 7.982 -11.051 -8.165 1.00 82.94 101 GLN A O 1
ATOM 756 N N . HIS A 1 102 ? 8.275 -9.134 -9.280 1.00 79.81 102 HIS A N 1
ATOM 757 C CA . HIS A 1 102 ? 8.664 -9.762 -10.533 1.00 79.81 102 HIS A CA 1
ATOM 758 C C . HIS A 1 102 ? 10.177 -9.802 -10.720 1.00 79.81 102 HIS A C 1
ATOM 760 O O . HIS A 1 102 ? 10.961 -9.107 -10.047 1.00 79.81 102 HIS A O 1
ATOM 766 N N . ASP A 1 103 ? 10.598 -10.617 -11.682 1.00 80.81 103 ASP A N 1
ATOM 767 C CA . ASP A 1 103 ? 11.951 -10.561 -12.198 1.00 80.81 103 ASP A CA 1
ATOM 768 C C . ASP A 1 103 ? 12.353 -9.134 -12.634 1.00 80.81 103 ASP A C 1
ATOM 770 O O . ASP A 1 103 ? 11.551 -8.206 -12.791 1.00 80.81 103 ASP A O 1
ATOM 774 N N . ARG A 1 104 ? 13.665 -8.931 -12.766 1.00 79.25 104 ARG A N 1
ATOM 775 C CA . ARG A 1 104 ? 14.219 -7.612 -13.087 1.00 79.25 104 ARG A CA 1
ATOM 776 C C . ARG A 1 104 ? 13.827 -7.132 -14.480 1.00 79.25 104 ARG A C 1
ATOM 778 O O . ARG A 1 104 ? 13.738 -5.926 -14.666 1.00 79.25 104 ARG A O 1
ATOM 785 N N . GLU A 1 105 ? 13.638 -8.035 -15.433 1.00 81.81 105 GLU A N 1
ATOM 786 C CA . GLU A 1 105 ? 13.342 -7.681 -16.819 1.00 81.81 105 GLU A CA 1
ATOM 787 C C . GLU A 1 105 ? 11.918 -7.135 -16.936 1.00 81.81 105 GLU A C 1
ATOM 789 O O . GLU A 1 105 ? 11.712 -6.046 -17.470 1.00 81.81 105 GLU A O 1
ATOM 794 N N . PHE A 1 106 ? 10.947 -7.818 -16.334 1.00 80.81 106 PHE A N 1
ATOM 795 C CA . PHE A 1 106 ? 9.563 -7.367 -16.296 1.00 80.81 106 PHE A CA 1
ATOM 796 C C . PHE A 1 106 ? 9.398 -6.087 -15.469 1.00 80.81 106 PHE A C 1
ATOM 798 O O . PHE A 1 106 ? 8.691 -5.170 -15.882 1.00 80.81 106 PHE A O 1
ATOM 805 N N . ALA A 1 107 ? 10.104 -5.961 -14.341 1.00 79.69 107 ALA A N 1
ATOM 806 C CA . ALA A 1 107 ? 10.094 -4.728 -13.553 1.00 79.69 107 ALA A CA 1
ATOM 807 C C . ALA A 1 107 ? 10.623 -3.512 -14.346 1.00 79.69 107 ALA A C 1
ATOM 809 O O . ALA A 1 107 ? 10.119 -2.399 -14.174 1.00 79.69 107 ALA A O 1
ATOM 810 N N . VAL A 1 108 ? 11.606 -3.712 -15.234 1.00 82.56 108 VAL A N 1
ATOM 811 C CA . VAL A 1 108 ? 12.085 -2.664 -16.152 1.00 82.56 108 VAL A CA 1
ATOM 812 C C . VAL A 1 108 ? 11.003 -2.301 -17.168 1.00 82.56 108 VAL A C 1
ATOM 814 O O . VAL A 1 108 ? 10.704 -1.122 -17.320 1.00 82.56 108 VAL A O 1
ATOM 817 N N . GLN A 1 109 ? 10.337 -3.286 -17.776 1.00 84.00 109 GLN A N 1
ATOM 818 C CA . GLN A 1 109 ? 9.235 -3.028 -18.715 1.00 84.00 109 GLN A CA 1
ATOM 819 C C . GLN A 1 109 ? 8.077 -2.252 -18.066 1.00 84.00 109 GLN A C 1
ATOM 821 O O . GLN A 1 109 ? 7.500 -1.360 -18.683 1.00 84.00 109 GLN A O 1
ATOM 826 N N . LEU A 1 110 ? 7.748 -2.560 -16.807 1.00 82.25 110 LEU A N 1
ATOM 827 C CA . LEU A 1 110 ? 6.755 -1.809 -16.034 1.00 82.25 110 LEU A CA 1
ATOM 828 C C . LEU A 1 110 ? 7.225 -0.374 -15.745 1.00 82.25 110 LEU A C 1
ATOM 830 O O . LEU A 1 110 ? 6.447 0.573 -15.865 1.00 82.25 110 LEU A O 1
ATOM 834 N N . THR A 1 111 ? 8.509 -0.198 -15.433 1.00 84.31 111 THR A N 1
ATOM 835 C CA . THR A 1 111 ? 9.113 1.126 -15.223 1.00 84.31 111 THR A CA 1
ATOM 836 C C . THR A 1 111 ? 9.034 1.984 -16.490 1.00 84.31 111 THR A C 1
ATOM 838 O O . THR A 1 111 ? 8.682 3.159 -16.399 1.00 84.31 111 THR A O 1
ATOM 841 N N . ASP A 1 112 ? 9.259 1.400 -17.671 1.00 85.00 112 ASP A N 1
ATOM 842 C CA . ASP A 1 112 ? 9.192 2.105 -18.962 1.00 85.00 112 ASP A CA 1
ATOM 843 C C . ASP A 1 112 ? 7.798 2.684 -19.260 1.00 85.00 112 ASP A C 1
ATOM 845 O O . ASP A 1 112 ? 7.671 3.694 -19.955 1.00 85.00 112 ASP A O 1
ATOM 849 N N . VAL A 1 113 ? 6.741 2.089 -18.698 1.00 81.75 113 VAL A N 1
ATOM 850 C CA . VAL A 1 113 ? 5.358 2.588 -18.799 1.00 81.75 113 VAL A CA 1
ATOM 851 C C . VAL A 1 113 ? 4.917 3.403 -17.574 1.00 81.75 113 VAL A C 1
ATOM 853 O O . VAL A 1 113 ? 3.732 3.704 -17.416 1.00 81.75 113 VAL A O 1
ATOM 856 N N . GLY A 1 114 ? 5.858 3.795 -16.709 1.00 82.38 114 GLY A N 1
ATOM 857 C CA . GLY A 1 114 ? 5.612 4.639 -15.533 1.00 82.38 114 GLY A CA 1
ATOM 858 C C . GLY A 1 114 ? 4.978 3.909 -14.343 1.00 82.38 114 GLY A C 1
ATOM 859 O O . GLY A 1 114 ? 4.342 4.551 -13.495 1.00 82.38 114 GLY A O 1
ATOM 860 N N . LEU A 1 115 ? 5.115 2.579 -14.299 1.00 86.06 115 LEU A N 1
ATOM 861 C CA . LEU A 1 115 ? 4.719 1.705 -13.196 1.00 86.06 115 LEU A CA 1
ATOM 862 C C . LEU A 1 115 ? 5.976 1.241 -12.450 1.00 86.06 115 LEU A C 1
ATOM 864 O O . LEU A 1 115 ? 6.385 0.086 -12.540 1.00 86.06 115 LEU A O 1
ATOM 868 N N . ASP A 1 116 ? 6.625 2.164 -11.747 1.00 88.50 116 ASP A N 1
ATOM 869 C CA . ASP A 1 116 ? 7.906 1.910 -11.090 1.00 88.50 116 ASP A CA 1
ATOM 870 C C . ASP A 1 116 ? 7.785 1.742 -9.555 1.00 88.50 116 ASP A C 1
ATOM 872 O O . ASP A 1 116 ? 6.816 2.205 -8.940 1.00 88.50 116 ASP A O 1
ATOM 876 N N . PRO A 1 117 ? 8.770 1.094 -8.899 1.00 90.25 117 PRO A N 1
ATOM 877 C CA . PRO A 1 117 ? 8.768 0.910 -7.446 1.00 90.25 117 PRO A CA 1
ATOM 878 C C . PRO A 1 117 ? 8.767 2.218 -6.642 1.00 90.25 117 PRO A C 1
ATOM 880 O O . PRO A 1 117 ? 8.219 2.265 -5.540 1.00 90.25 117 PRO A O 1
ATOM 883 N N . ALA A 1 118 ? 9.384 3.287 -7.156 1.00 92.19 118 ALA A N 1
ATOM 884 C CA . ALA A 1 118 ? 9.453 4.558 -6.440 1.00 92.19 118 ALA A CA 1
ATOM 885 C C . ALA A 1 118 ? 8.066 5.206 -6.349 1.00 92.19 118 ALA A C 1
ATOM 887 O O . ALA A 1 118 ? 7.720 5.772 -5.311 1.00 92.19 118 ALA A O 1
ATOM 888 N N . ARG A 1 119 ? 7.231 5.040 -7.380 1.00 93.25 119 ARG A N 1
ATOM 889 C CA . ARG A 1 119 ? 5.822 5.444 -7.360 1.00 93.25 119 ARG A CA 1
ATOM 890 C C . ARG A 1 119 ? 5.031 4.745 -6.256 1.00 93.25 119 ARG A C 1
ATOM 892 O O . ARG A 1 119 ? 4.243 5.397 -5.574 1.00 93.25 119 ARG A O 1
ATOM 899 N N . GLU A 1 120 ? 5.253 3.449 -6.039 1.00 95.06 120 GLU A N 1
ATOM 900 C CA . GLU A 1 120 ? 4.594 2.717 -4.948 1.00 95.06 120 GLU A CA 1
ATOM 901 C C . GLU A 1 120 ? 5.007 3.244 -3.572 1.00 95.06 120 GLU A C 1
ATOM 903 O O . GLU A 1 120 ? 4.154 3.446 -2.706 1.00 95.06 120 GLU A O 1
ATOM 908 N N . LEU A 1 121 ? 6.303 3.502 -3.376 1.00 96.12 121 LEU A N 1
ATOM 909 C CA . LEU A 1 121 ? 6.829 4.044 -2.122 1.00 96.12 121 LEU A CA 1
ATOM 910 C C . LEU A 1 121 ? 6.335 5.474 -1.862 1.00 96.12 121 LEU A C 1
ATOM 912 O O . LEU A 1 121 ? 5.954 5.791 -0.735 1.00 96.12 121 LEU A O 1
ATOM 916 N N . ALA A 1 122 ? 6.273 6.317 -2.894 1.00 95.56 122 ALA A N 1
ATOM 917 C CA . ALA A 1 122 ? 5.704 7.660 -2.798 1.00 95.56 122 ALA A CA 1
ATOM 918 C C . ALA A 1 122 ? 4.213 7.614 -2.430 1.00 95.56 122 ALA A C 1
ATOM 920 O O . ALA A 1 122 ? 3.757 8.360 -1.563 1.00 95.56 122 ALA A O 1
ATOM 921 N N . ALA A 1 123 ? 3.454 6.694 -3.029 1.00 95.81 123 ALA A N 1
ATOM 922 C CA . ALA A 1 123 ? 2.053 6.496 -2.689 1.00 95.81 123 ALA A CA 1
ATOM 923 C C . ALA A 1 123 ? 1.865 5.993 -1.245 1.00 95.81 123 ALA A C 1
ATOM 925 O O . ALA A 1 123 ? 0.966 6.465 -0.547 1.00 95.81 123 ALA A O 1
ATOM 926 N N . LEU A 1 124 ? 2.723 5.086 -0.760 1.00 96.88 124 LEU A N 1
ATOM 927 C CA . LEU A 1 124 ? 2.727 4.674 0.650 1.00 96.88 124 LEU A CA 1
ATOM 928 C C . LEU A 1 124 ? 3.003 5.847 1.589 1.00 96.88 124 LEU A C 1
ATOM 930 O O . LEU A 1 124 ? 2.295 6.004 2.584 1.00 96.88 124 LEU A O 1
ATOM 934 N N . ALA A 1 125 ? 4.000 6.675 1.276 1.00 96.94 125 ALA A N 1
ATOM 935 C CA . ALA A 1 125 ? 4.305 7.866 2.059 1.00 96.94 125 ALA A CA 1
ATOM 936 C C . ALA A 1 125 ? 3.092 8.813 2.123 1.00 96.94 125 ALA A C 1
ATOM 938 O O . ALA A 1 125 ? 2.717 9.250 3.209 1.00 96.94 125 ALA A O 1
ATOM 939 N N . ALA A 1 126 ? 2.390 9.022 1.005 1.00 96.88 126 ALA A N 1
ATOM 940 C CA . ALA A 1 126 ? 1.169 9.827 0.972 1.00 96.88 126 ALA A CA 1
ATOM 941 C C . ALA A 1 126 ? 0.024 9.230 1.821 1.00 96.88 126 ALA A C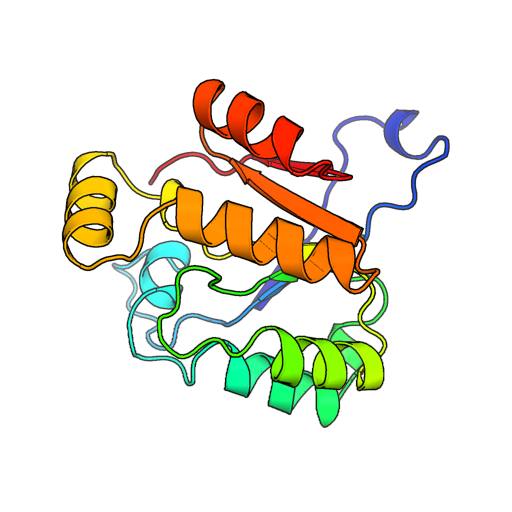 1
ATOM 943 O O . ALA A 1 126 ? -0.696 9.960 2.503 1.00 96.88 126 ALA A O 1
ATOM 944 N N . PHE A 1 127 ? -0.147 7.901 1.853 1.00 97.31 127 PHE A N 1
ATOM 945 C CA . PHE A 1 127 ? -1.086 7.267 2.792 1.00 97.31 127 PHE A CA 1
ATOM 946 C C . PHE A 1 127 ? -0.658 7.467 4.251 1.00 97.31 127 PHE A C 1
ATOM 948 O O . PHE A 1 127 ? -1.495 7.739 5.114 1.00 97.31 127 PHE A O 1
ATOM 955 N N . ARG A 1 128 ? 0.639 7.383 4.550 1.00 96.75 128 ARG A N 1
ATOM 956 C CA . ARG A 1 128 ? 1.154 7.649 5.897 1.00 96.75 128 ARG A CA 1
ATOM 957 C C . ARG A 1 128 ? 0.873 9.084 6.343 1.00 96.75 128 ARG A C 1
ATOM 959 O O . ARG A 1 128 ? 0.423 9.284 7.469 1.00 96.75 128 ARG A O 1
ATOM 966 N N . GLU A 1 129 ? 1.073 10.068 5.471 1.00 96.69 129 GLU A N 1
ATOM 967 C CA . GLU A 1 129 ? 0.739 11.479 5.733 1.00 96.69 129 GLU A CA 1
ATOM 968 C C . GLU A 1 129 ? -0.753 11.682 6.036 1.00 96.69 129 GLU A C 1
ATOM 970 O O . GLU A 1 129 ? -1.128 12.540 6.833 1.00 96.69 129 GLU A O 1
ATOM 975 N N . GLN A 1 130 ? -1.614 10.832 5.476 1.00 96.31 130 GLN A N 1
ATOM 976 C CA . GLN A 1 130 ? -3.043 10.792 5.779 1.00 96.31 130 GLN A CA 1
ATOM 977 C C . GLN A 1 130 ? -3.401 10.066 7.093 1.00 96.31 130 GLN A C 1
ATOM 979 O O . GLN A 1 130 ? -4.586 9.951 7.422 1.00 96.31 130 GLN A O 1
ATOM 984 N N . GLY A 1 131 ? -2.409 9.589 7.849 1.00 95.75 131 GLY A N 1
ATOM 985 C CA . GLY A 1 131 ? -2.575 8.951 9.157 1.00 95.75 131 GLY A CA 1
ATOM 986 C C . GLY A 1 131 ? -2.734 7.430 9.123 1.00 95.75 131 GLY A C 1
ATOM 987 O O . GLY A 1 131 ? -3.023 6.832 10.162 1.00 95.75 131 GLY A O 1
ATOM 988 N N . PHE A 1 132 ? -2.550 6.786 7.968 1.00 96.75 132 PHE A N 1
ATOM 989 C CA . PHE A 1 132 ? -2.516 5.327 7.897 1.00 96.75 132 PHE A CA 1
ATOM 990 C C . PHE A 1 132 ? -1.195 4.787 8.451 1.00 96.75 132 PHE A C 1
ATOM 992 O O . PHE A 1 132 ? -0.129 5.372 8.259 1.00 96.75 132 PHE A O 1
ATOM 999 N N . ARG A 1 133 ? -1.252 3.616 9.089 1.00 96.38 133 ARG A N 1
ATOM 1000 C CA . ARG A 1 133 ? -0.062 2.778 9.253 1.00 96.38 133 ARG A CA 1
ATOM 1001 C C . ARG A 1 133 ? 0.245 2.103 7.930 1.00 96.38 133 ARG A C 1
ATOM 1003 O O . ARG A 1 133 ? -0.672 1.742 7.189 1.00 96.38 133 ARG A O 1
ATOM 1010 N N . ILE A 1 134 ? 1.523 1.921 7.634 1.00 96.81 134 ILE A N 1
ATOM 1011 C CA . ILE A 1 134 ? 1.929 1.378 6.339 1.00 96.81 134 ILE A CA 1
ATOM 1012 C C . ILE A 1 134 ? 2.874 0.193 6.499 1.00 96.81 134 ILE A C 1
ATOM 1014 O O . ILE A 1 134 ? 3.741 0.168 7.376 1.00 96.81 134 ILE A O 1
ATOM 1018 N N . ALA A 1 135 ? 2.704 -0.790 5.621 1.00 95.69 135 ALA A N 1
ATOM 1019 C CA . ALA A 1 135 ? 3.66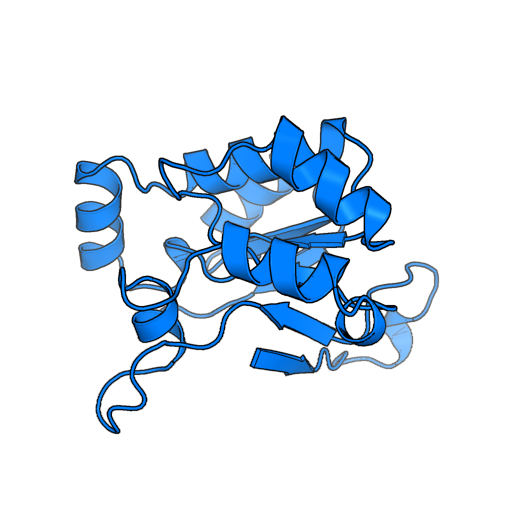7 -1.856 5.410 1.00 95.69 135 ALA A CA 1
ATOM 1020 C C . ALA A 1 135 ? 4.183 -1.790 3.971 1.00 95.69 135 ALA A C 1
ATOM 1022 O O . ALA A 1 135 ? 3.390 -1.654 3.041 1.00 95.69 135 ALA A O 1
ATOM 1023 N N . ALA A 1 136 ? 5.493 -1.902 3.782 1.00 96.06 136 ALA A N 1
ATOM 1024 C CA . ALA A 1 136 ? 6.102 -1.856 2.456 1.00 96.06 136 ALA A CA 1
ATOM 1025 C C . ALA A 1 136 ? 6.468 -3.261 1.964 1.00 96.06 136 ALA A C 1
ATOM 1027 O O . ALA A 1 136 ? 7.178 -3.995 2.653 1.00 96.06 136 ALA A O 1
ATOM 1028 N N . THR A 1 137 ? 6.003 -3.629 0.775 1.00 94.00 137 THR A N 1
ATOM 1029 C CA . THR A 1 137 ? 6.410 -4.841 0.064 1.00 94.00 137 THR A CA 1
ATOM 1030 C C . THR A 1 137 ? 7.800 -4.649 -0.518 1.00 94.00 137 THR A C 1
ATOM 1032 O O . THR A 1 137 ? 8.067 -3.662 -1.202 1.00 94.00 137 THR A O 1
ATOM 1035 N N . VAL A 1 138 ? 8.693 -5.593 -0.228 1.00 93.81 138 VAL A N 1
ATOM 1036 C CA . VAL A 1 138 ? 10.104 -5.559 -0.624 1.00 93.81 138 VAL A CA 1
ATOM 1037 C C . VAL A 1 138 ? 10.557 -6.944 -1.069 1.00 93.81 138 VAL A C 1
ATOM 1039 O O . VAL A 1 138 ? 10.099 -7.954 -0.532 1.00 93.81 138 VAL A O 1
ATOM 1042 N N . SER A 1 139 ? 11.501 -6.993 -2.007 1.00 90.94 139 SER A N 1
ATOM 1043 C CA . SER A 1 139 ? 12.009 -8.259 -2.559 1.00 90.94 139 SER A CA 1
ATOM 1044 C C . SER A 1 139 ? 13.513 -8.456 -2.398 1.00 90.94 139 SER A C 1
ATOM 1046 O O . SER A 1 139 ? 14.023 -9.548 -2.637 1.00 90.94 139 SER A O 1
ATOM 1048 N N . ASP A 1 140 ? 14.236 -7.425 -1.963 1.00 90.19 140 ASP A N 1
ATOM 1049 C CA . ASP A 1 140 ? 15.669 -7.478 -1.695 1.00 90.19 140 ASP A CA 1
ATOM 1050 C C . ASP A 1 140 ? 16.092 -6.402 -0.679 1.00 90.19 140 ASP A C 1
ATOM 1052 O O . ASP A 1 140 ? 15.285 -5.598 -0.205 1.00 90.19 140 ASP A O 1
ATOM 1056 N N . ALA A 1 141 ? 17.375 -6.415 -0.311 1.00 91.44 141 ALA A N 1
ATOM 1057 C CA . ALA A 1 141 ? 17.940 -5.485 0.664 1.00 91.44 141 ALA A CA 1
ATOM 1058 C C . ALA A 1 141 ? 17.905 -4.022 0.191 1.00 91.44 141 ALA A C 1
ATOM 1060 O O . ALA A 1 141 ? 17.761 -3.122 1.015 1.00 91.44 141 ALA A O 1
ATOM 1061 N N . GLN A 1 142 ? 18.015 -3.779 -1.118 1.00 90.81 142 GLN A N 1
ATOM 1062 C CA . GLN A 1 142 ? 17.961 -2.429 -1.673 1.00 90.81 142 GLN A CA 1
ATOM 1063 C C . GLN A 1 142 ? 16.543 -1.861 -1.559 1.00 90.81 142 GLN A C 1
ATOM 1065 O O . GLN A 1 142 ? 16.367 -0.743 -1.078 1.00 90.81 142 GLN A O 1
ATOM 1070 N N . GLY A 1 143 ? 15.529 -2.652 -1.920 1.00 90.94 143 GLY A N 1
ATOM 1071 C CA . GLY A 1 143 ? 14.125 -2.301 -1.723 1.00 90.94 143 GLY A CA 1
ATOM 1072 C C . GLY A 1 143 ? 13.783 -2.098 -0.247 1.00 90.94 143 GLY A C 1
ATOM 1073 O O . GLY A 1 143 ? 13.070 -1.159 0.086 1.00 90.94 143 GLY A O 1
ATOM 1074 N N . ALA A 1 144 ? 14.344 -2.913 0.653 1.00 93.50 144 ALA A N 1
ATOM 1075 C CA . ALA A 1 144 ? 14.187 -2.729 2.097 1.00 93.50 144 ALA A CA 1
ATOM 1076 C C . ALA A 1 144 ? 14.786 -1.406 2.598 1.00 93.50 144 ALA A C 1
ATOM 1078 O O . ALA A 1 144 ? 14.158 -0.725 3.407 1.00 93.50 144 ALA A O 1
ATOM 1079 N N . ALA A 1 145 ? 15.965 -1.018 2.103 1.00 94.31 145 ALA A N 1
ATOM 1080 C CA . ALA A 1 145 ? 16.575 0.264 2.444 1.00 94.31 145 ALA A CA 1
ATOM 1081 C C . ALA A 1 145 ? 15.704 1.442 1.977 1.00 94.31 145 ALA A C 1
ATOM 1083 O O . ALA A 1 145 ? 15.369 2.299 2.789 1.00 94.31 145 ALA A O 1
ATOM 1084 N N . ALA A 1 146 ? 15.251 1.431 0.719 1.00 93.38 146 ALA A N 1
ATOM 1085 C CA . ALA A 1 146 ? 14.366 2.469 0.184 1.00 93.38 146 ALA A CA 1
ATOM 1086 C C . ALA A 1 146 ? 13.016 2.526 0.927 1.00 93.38 146 ALA A C 1
ATOM 1088 O O . ALA A 1 146 ? 12.516 3.594 1.268 1.00 93.38 146 ALA A O 1
ATOM 1089 N N . ALA A 1 147 ? 12.435 1.369 1.250 1.00 94.38 147 ALA A N 1
ATOM 1090 C CA . ALA A 1 147 ? 11.199 1.288 2.018 1.00 94.38 147 ALA A CA 1
ATOM 1091 C C . ALA A 1 147 ? 11.340 1.862 3.437 1.00 94.38 147 ALA A C 1
ATOM 1093 O O . ALA A 1 147 ? 10.387 2.446 3.954 1.00 94.38 147 ALA A O 1
ATOM 1094 N N . ALA A 1 148 ? 12.508 1.727 4.073 1.00 93.56 148 ALA A N 1
ATOM 1095 C CA . ALA A 1 148 ? 12.746 2.276 5.407 1.00 93.56 148 ALA A CA 1
ATOM 1096 C C . ALA A 1 148 ? 12.623 3.811 5.436 1.00 93.56 148 ALA A C 1
ATOM 1098 O O . ALA A 1 148 ? 12.138 4.364 6.424 1.00 93.56 148 ALA A O 1
ATOM 1099 N N . GLU A 1 149 ? 12.982 4.490 4.344 1.00 93.94 149 GLU A N 1
ATOM 1100 C CA . GLU A 1 149 ? 12.897 5.952 4.215 1.00 93.94 149 GLU A CA 1
ATOM 1101 C C . GLU A 1 149 ? 11.448 6.465 4.220 1.00 93.94 149 GLU A C 1
ATOM 1103 O O . GLU A 1 149 ? 11.192 7.588 4.647 1.00 93.94 149 GLU A O 1
ATOM 1108 N N . THR A 1 150 ? 10.473 5.623 3.854 1.00 92.56 150 THR A N 1
ATOM 1109 C CA . THR A 1 150 ? 9.036 5.963 3.918 1.00 92.56 150 THR A CA 1
ATOM 1110 C C . THR A 1 150 ? 8.479 5.993 5.347 1.00 92.56 150 THR A C 1
ATOM 1112 O O . THR A 1 150 ? 7.328 6.375 5.573 1.00 92.56 150 THR A O 1
ATOM 1115 N N . GLY A 1 151 ? 9.276 5.569 6.334 1.00 92.12 151 GLY A N 1
ATOM 1116 C CA . GLY A 1 151 ? 8.850 5.436 7.723 1.00 92.12 151 GLY A CA 1
ATOM 1117 C C . GLY A 1 151 ? 7.929 4.241 7.966 1.00 92.12 151 GLY A C 1
ATOM 1118 O O . GLY A 1 151 ? 7.141 4.280 8.910 1.00 92.12 151 GLY A O 1
ATOM 1119 N N . ALA A 1 152 ? 7.996 3.201 7.128 1.00 93.44 152 ALA A N 1
ATOM 1120 C CA . ALA A 1 152 ? 7.096 2.061 7.227 1.00 93.44 152 ALA A CA 1
ATOM 1121 C C . ALA A 1 152 ? 7.127 1.372 8.602 1.00 93.44 152 ALA A C 1
ATOM 1123 O O . ALA A 1 152 ? 8.185 1.144 9.191 1.00 93.44 152 ALA A O 1
ATOM 1124 N N . ASP A 1 153 ? 5.948 1.011 9.113 1.00 93.12 153 ASP A N 1
ATOM 1125 C CA . ASP A 1 153 ? 5.800 0.335 10.407 1.00 93.12 153 ASP A CA 1
ATOM 1126 C C . ASP A 1 153 ? 6.201 -1.147 10.324 1.00 93.12 153 ASP A C 1
ATOM 1128 O O . ASP A 1 153 ? 6.543 -1.765 11.340 1.00 93.12 153 ASP A O 1
ATOM 1132 N N . ALA A 1 154 ? 6.141 -1.712 9.114 1.00 92.62 154 ALA A N 1
ATOM 1133 C CA . ALA A 1 154 ? 6.475 -3.092 8.798 1.00 92.62 154 ALA A CA 1
ATOM 1134 C C . ALA A 1 154 ? 6.970 -3.245 7.351 1.00 92.62 154 ALA A C 1
ATOM 1136 O O . ALA A 1 154 ? 6.722 -2.395 6.496 1.00 92.62 154 ALA A O 1
ATOM 1137 N N . MET A 1 155 ? 7.615 -4.377 7.066 1.00 92.56 155 MET A N 1
ATOM 1138 C CA . MET A 1 155 ? 7.981 -4.786 5.710 1.00 92.56 155 MET A CA 1
ATOM 1139 C C . MET A 1 155 ? 7.380 -6.156 5.399 1.00 92.56 155 MET A C 1
ATOM 1141 O O . MET A 1 155 ? 7.437 -7.069 6.227 1.00 92.56 155 MET A O 1
ATOM 1145 N N . VAL A 1 156 ? 6.815 -6.296 4.203 1.00 90.81 156 VAL A N 1
ATOM 1146 C CA . VAL A 1 156 ? 6.330 -7.559 3.644 1.00 90.81 156 VAL A CA 1
ATOM 1147 C C . VAL A 1 156 ? 7.404 -8.070 2.691 1.00 90.81 156 VAL A C 1
ATOM 1149 O O . VAL A 1 156 ? 7.614 -7.509 1.622 1.00 90.81 156 VAL A O 1
ATOM 1152 N N . VAL A 1 157 ? 8.124 -9.118 3.089 1.00 89.50 157 VAL A N 1
ATOM 1153 C CA . VAL A 1 157 ? 9.179 -9.696 2.248 1.00 89.50 157 VAL A CA 1
ATOM 1154 C C . VAL A 1 157 ? 8.545 -10.674 1.265 1.00 89.50 157 VAL A C 1
ATOM 1156 O O . VAL A 1 157 ? 8.115 -11.755 1.670 1.00 89.50 157 VAL A O 1
ATOM 1159 N N . MET A 1 158 ? 8.505 -10.295 -0.009 1.00 85.50 158 MET A N 1
ATOM 1160 C CA . MET A 1 158 ? 7.991 -11.117 -1.103 1.00 85.50 158 MET A CA 1
ATOM 1161 C C . MET A 1 158 ? 9.142 -11.476 -2.046 1.00 85.50 158 MET A C 1
ATOM 1163 O O . MET A 1 158 ? 9.723 -10.570 -2.645 1.00 85.50 158 MET A O 1
ATOM 1167 N N . PRO A 1 159 ? 9.513 -12.760 -2.187 1.00 81.25 159 PRO A N 1
ATOM 1168 C CA . PRO A 1 159 ? 10.522 -13.156 -3.161 1.00 81.25 159 PRO A CA 1
ATOM 1169 C C . PRO A 1 159 ? 10.033 -12.856 -4.580 1.00 81.25 159 PRO A C 1
ATOM 1171 O O . PRO A 1 159 ? 8.830 -12.853 -4.838 1.00 81.25 159 PRO A O 1
ATOM 1174 N N . ARG A 1 160 ? 10.982 -12.609 -5.485 1.00 81.25 160 ARG A N 1
ATOM 1175 C CA . ARG A 1 160 ? 10.676 -12.430 -6.904 1.00 81.25 160 ARG A CA 1
ATOM 1176 C C . ARG A 1 160 ? 10.216 -13.761 -7.498 1.00 81.25 160 ARG A C 1
ATOM 1178 O O . ARG A 1 160 ? 10.818 -14.791 -7.178 1.00 81.25 160 ARG A O 1
ATOM 1185 N N . VAL A 1 161 ? 9.184 -13.713 -8.333 1.00 73.12 161 VAL A N 1
ATOM 1186 C CA . VAL A 1 161 ? 8.746 -14.823 -9.194 1.00 73.12 161 VAL A CA 1
ATOM 1187 C C . VAL A 1 161 ? 9.251 -14.646 -10.614 1.00 73.12 161 VAL A C 1
ATOM 1189 O O . VAL A 1 161 ? 9.393 -13.476 -11.044 1.00 73.12 161 VAL A O 1
#

pLDDT: mean 83.62, std 13.26, range [47.84, 97.31]

Sequence (161 aa):
MSWRIVTRSRLARQGRLLPDRIVTVAPGFGQSSMPDEIGVLLPTGAGPAALVEGLVEDPAPSRGAIVGLFLAGPFLNIELEGRRLRQAGVSWVTNLPSVVQHDREFAVQLTDVGLDPARELAALAAFREQGFRIAATVSDAQGAAAAAETGADAMVVMPRV

Foldseek 3Di:
DKAADDDPDPVVPPPDLQFGIEDEDFQLDPDVPDDRLRSRPPPRDPFPVVVLVVLLVPLPVQVSYAYEHQQQDPPDDLVVSLVSCVSSVHQHYEPPVALQQADPVSQVVCVVVRSHRVSRLVSQLVSVVSRHAYEYEHADPVSVVSNVVSVHPYYDHHHHD

Radius of gyration: 14.95 Å; chains: 1; bounding box: 38×34×41 Å

Secondary structure (DSSP, 8-state):
-EEE---SSGGGGSS----SEEE-PPPS---TTS-HHHHTTSTTS-HHHHHHHHHHH--GGGTTEEEE--TT-TT--HHHHHHHHHHTT--EEE--S-GGGS-HHHHHHHHHTT--HHHHHHHHHHHHHTT-EEEEEESSHHHHHHHHHTT-SEEEE----